Protein AF-A0A4V1EBM3-F1 (afdb_monomer_lite)

Structure (mmCIF, N/CA/C/O backbone):
data_AF-A0A4V1EBM3-F1
#
_entry.id   AF-A0A4V1EBM3-F1
#
loop_
_atom_site.group_PDB
_atom_site.id
_atom_site.type_symbol
_atom_site.label_atom_id
_atom_site.label_alt_id
_atom_site.label_comp_id
_atom_site.label_asym_id
_atom_site.label_entity_id
_atom_site.label_seq_id
_atom_site.pdbx_PDB_ins_code
_atom_site.Cartn_x
_atom_site.Cartn_y
_atom_site.Cartn_z
_atom_site.occupancy
_atom_site.B_iso_or_equiv
_atom_site.auth_seq_id
_atom_site.auth_comp_id
_atom_site.auth_asym_id
_atom_site.auth_atom_id
_atom_site.pdbx_PDB_model_num
ATOM 1 N N . MET A 1 1 ? -5.631 36.445 -12.577 1.00 35.22 1 MET A N 1
ATOM 2 C CA . MET A 1 1 ? -4.523 35.536 -12.930 1.00 35.22 1 MET A CA 1
ATOM 3 C C . MET A 1 1 ? -4.305 34.665 -11.713 1.00 35.22 1 MET A C 1
ATOM 5 O O . MET A 1 1 ? -3.799 35.158 -10.720 1.00 35.22 1 MET A O 1
ATOM 9 N N . THR A 1 2 ? -4.861 33.460 -11.722 1.00 35.38 2 THR A N 1
ATOM 10 C CA . THR A 1 2 ? -4.747 32.502 -10.617 1.00 35.38 2 THR A CA 1
ATOM 11 C C . THR A 1 2 ? -3.622 31.545 -10.972 1.00 35.38 2 THR A C 1
ATOM 13 O O . THR A 1 2 ? -3.759 30.773 -11.918 1.00 35.38 2 THR A O 1
ATOM 16 N N . GLU A 1 3 ? -2.495 31.657 -10.275 1.00 31.78 3 GLU A N 1
ATOM 17 C CA . GLU A 1 3 ? -1.414 30.677 -10.344 1.00 31.78 3 GLU A CA 1
ATOM 18 C C . GLU A 1 3 ? -1.913 29.368 -9.724 1.00 31.78 3 GLU A C 1
ATOM 20 O O . GLU A 1 3 ? -2.211 29.294 -8.532 1.00 31.78 3 GLU A O 1
ATOM 25 N N . SER A 1 4 ? -2.069 28.347 -10.564 1.00 32.84 4 SER A N 1
ATOM 26 C CA . SER A 1 4 ? -2.266 26.968 -10.139 1.00 32.84 4 SER A CA 1
ATOM 27 C C . SER A 1 4 ? -0.922 26.434 -9.657 1.00 32.84 4 SER A C 1
ATOM 29 O O . SER A 1 4 ? -0.071 26.071 -10.464 1.00 32.84 4 SER A O 1
ATOM 31 N N . THR A 1 5 ? -0.709 26.409 -8.344 1.00 36.19 5 THR A N 1
ATOM 32 C CA . THR A 1 5 ? 0.414 25.678 -7.751 1.00 36.19 5 THR A CA 1
ATOM 33 C C . THR A 1 5 ? 0.133 24.186 -7.901 1.00 36.19 5 THR A C 1
ATOM 35 O O . THR A 1 5 ? -0.632 23.613 -7.129 1.00 36.19 5 THR A O 1
ATOM 38 N N . GLU A 1 6 ? 0.720 23.563 -8.921 1.00 35.03 6 GLU A N 1
ATOM 39 C CA . GLU A 1 6 ? 0.758 22.109 -9.070 1.00 35.03 6 GLU A CA 1
ATOM 40 C C . GLU A 1 6 ? 1.472 21.509 -7.850 1.00 35.03 6 GLU A C 1
ATOM 42 O O . GLU A 1 6 ? 2.692 21.610 -7.702 1.00 35.03 6 GLU A O 1
ATOM 47 N N . HIS A 1 7 ? 0.708 20.907 -6.939 1.00 30.59 7 HIS A N 1
ATOM 48 C CA . HIS A 1 7 ? 1.253 20.182 -5.798 1.00 30.59 7 HIS A CA 1
ATOM 49 C C . HIS A 1 7 ? 1.741 18.814 -6.285 1.00 30.59 7 HIS A C 1
ATOM 51 O O . HIS A 1 7 ? 1.058 17.798 -6.198 1.00 30.59 7 HIS A O 1
ATOM 57 N N . ARG A 1 8 ? 2.932 18.798 -6.886 1.00 33.31 8 ARG A N 1
ATOM 58 C CA . ARG A 1 8 ? 3.624 17.569 -7.271 1.00 33.31 8 ARG A CA 1
ATOM 59 C C . ARG A 1 8 ? 4.015 16.840 -5.988 1.00 33.31 8 ARG A C 1
ATOM 61 O O . ARG A 1 8 ? 4.963 17.249 -5.322 1.00 33.31 8 ARG A O 1
ATOM 68 N N . THR A 1 9 ? 3.293 15.776 -5.635 1.00 33.78 9 THR A N 1
ATOM 69 C CA . THR A 1 9 ? 3.742 14.836 -4.601 1.00 33.78 9 THR A CA 1
ATOM 70 C C . THR A 1 9 ? 5.147 14.386 -5.004 1.00 33.78 9 THR A C 1
ATOM 72 O O . THR A 1 9 ? 5.300 13.878 -6.120 1.00 33.78 9 THR A O 1
ATOM 75 N N . PRO A 1 10 ? 6.192 14.648 -4.201 1.00 34.31 10 PRO A N 1
ATOM 76 C CA . PRO A 1 10 ? 7.534 14.270 -4.595 1.00 34.31 10 PRO A CA 1
ATOM 77 C C . PRO A 1 10 ? 7.555 12.748 -4.707 1.00 34.31 10 PRO A C 1
ATOM 79 O O . PRO A 1 10 ? 7.222 12.043 -3.753 1.00 34.31 10 PRO A O 1
ATOM 82 N N . ASP A 1 11 ? 7.885 12.251 -5.900 1.00 45.09 11 ASP A N 1
ATOM 83 C CA . ASP A 1 11 ? 8.313 10.868 -6.074 1.00 45.09 11 ASP A CA 1
ATOM 84 C C . ASP A 1 11 ? 9.342 10.589 -4.978 1.00 45.09 11 ASP A C 1
ATOM 86 O O . ASP A 1 11 ? 10.300 11.345 -4.823 1.00 45.09 11 ASP A O 1
ATOM 90 N N . PHE A 1 12 ? 9.128 9.542 -4.188 1.00 42.47 12 PHE A N 1
ATOM 91 C CA . PHE A 1 12 ? 10.127 9.092 -3.230 1.00 42.47 12 PHE A CA 1
ATOM 92 C C . PHE A 1 12 ? 11.393 8.717 -4.015 1.00 42.47 12 PHE A C 1
ATOM 94 O O . PHE A 1 12 ? 11.423 7.671 -4.669 1.00 42.47 12 PHE A O 1
ATOM 101 N N . ASP A 1 13 ? 12.421 9.572 -3.980 1.00 46.97 13 ASP A N 1
ATOM 102 C CA . ASP A 1 13 ? 13.752 9.236 -4.478 1.00 46.97 13 ASP A CA 1
ATOM 103 C C . ASP A 1 13 ? 14.539 8.595 -3.321 1.00 46.97 13 ASP A C 1
ATOM 105 O O . ASP A 1 13 ? 14.845 9.262 -2.329 1.00 46.97 13 ASP A O 1
ATOM 109 N N . PRO A 1 14 ? 14.908 7.303 -3.413 1.00 42.62 14 PRO A N 1
ATOM 110 C CA . PRO A 1 14 ? 15.717 6.634 -2.395 1.00 42.62 14 PRO A CA 1
ATOM 111 C C . PRO A 1 14 ? 17.020 7.387 -2.067 1.00 42.62 14 PRO A C 1
ATOM 113 O O . PRO A 1 14 ? 17.526 7.293 -0.945 1.00 42.62 14 PRO A O 1
ATOM 116 N N . ARG A 1 15 ? 17.549 8.168 -3.021 1.00 43.34 15 ARG A N 1
ATOM 117 C CA . ARG A 1 15 ? 18.764 8.975 -2.852 1.00 43.34 15 ARG A CA 1
ATOM 118 C C . ARG A 1 15 ? 18.598 10.085 -1.818 1.00 43.34 15 ARG A C 1
ATOM 120 O O . ARG A 1 15 ? 19.556 10.363 -1.099 1.00 43.34 15 ARG A O 1
ATOM 127 N N . ASP A 1 16 ? 17.399 10.649 -1.685 1.00 41.16 16 ASP A N 1
ATOM 128 C CA . ASP A 1 16 ? 17.104 11.727 -0.728 1.00 41.16 16 ASP A CA 1
ATOM 129 C C . ASP A 1 16 ? 17.154 11.240 0.729 1.00 41.16 16 ASP A C 1
ATOM 131 O O . ASP A 1 16 ? 17.244 12.028 1.670 1.00 41.16 16 ASP A O 1
ATOM 135 N N . HIS A 1 17 ? 17.167 9.919 0.919 1.00 45.06 17 HIS A N 1
ATOM 136 C CA . HIS A 1 17 ? 17.216 9.258 2.218 1.00 45.06 17 HIS A CA 1
ATOM 137 C C . HIS A 1 17 ? 18.487 8.420 2.424 1.00 45.06 17 HIS A C 1
ATOM 139 O O . HIS A 1 17 ? 18.540 7.590 3.331 1.00 45.06 17 HIS A O 1
ATOM 145 N N . GLY A 1 18 ? 19.518 8.617 1.594 1.00 33.41 18 GLY A N 1
ATOM 146 C CA . GLY A 1 18 ? 20.789 7.896 1.714 1.00 33.41 18 GLY A CA 1
ATOM 147 C C . GLY A 1 18 ? 20.692 6.400 1.394 1.00 33.41 18 GLY A C 1
ATOM 148 O O . GLY A 1 18 ? 21.555 5.627 1.811 1.00 33.41 18 GLY A O 1
ATOM 149 N N . LEU A 1 19 ? 19.651 5.980 0.668 1.00 39.72 19 LEU A N 1
ATOM 150 C CA . LEU A 1 19 ? 19.482 4.605 0.211 1.00 39.72 19 LEU A CA 1
ATOM 151 C C . LEU A 1 19 ? 20.099 4.455 -1.185 1.00 39.72 19 LEU A C 1
ATOM 153 O O . LEU A 1 19 ? 19.812 5.234 -2.094 1.00 39.72 19 LEU A O 1
ATOM 157 N N . ASP A 1 20 ? 20.947 3.440 -1.370 1.00 38.22 20 ASP A N 1
ATOM 158 C CA . ASP A 1 20 ? 21.508 3.134 -2.688 1.00 38.22 20 ASP A CA 1
ATOM 159 C C . ASP A 1 20 ? 20.405 2.543 -3.592 1.00 38.22 20 ASP A C 1
ATOM 161 O O . ASP A 1 20 ? 19.864 1.476 -3.282 1.00 38.22 20 ASP A O 1
ATOM 165 N N . PRO A 1 21 ? 20.074 3.171 -4.735 1.00 40.41 21 PRO A N 1
ATOM 166 C CA . PRO A 1 21 ? 19.082 2.639 -5.669 1.00 40.41 21 PRO A CA 1
ATOM 167 C C . PRO A 1 21 ? 19.464 1.265 -6.253 1.00 40.41 21 PRO A C 1
ATOM 169 O O . PRO A 1 21 ? 18.625 0.591 -6.845 1.00 40.41 21 PRO A O 1
ATOM 172 N N . ARG A 1 22 ? 20.719 0.816 -6.103 1.00 38.47 22 ARG A N 1
ATOM 173 C CA . ARG A 1 22 ? 21.172 -0.525 -6.509 1.00 38.47 22 ARG A CA 1
ATOM 174 C C . ARG A 1 22 ? 20.824 -1.618 -5.500 1.00 38.47 22 ARG A C 1
ATOM 176 O O . ARG A 1 22 ? 20.730 -2.774 -5.899 1.00 38.47 22 ARG A O 1
ATOM 183 N N . THR A 1 23 ? 20.637 -1.287 -4.221 1.00 36.38 23 THR A N 1
ATOM 184 C CA . THR A 1 23 ? 20.303 -2.264 -3.163 1.00 36.38 23 THR A CA 1
ATOM 185 C C . THR A 1 23 ? 18.799 -2.439 -2.961 1.00 36.38 23 THR A C 1
ATOM 187 O O . THR A 1 23 ? 18.385 -3.307 -2.200 1.00 36.38 23 THR A O 1
ATOM 190 N N . THR A 1 24 ? 17.984 -1.656 -3.671 1.00 39.97 24 THR A N 1
ATOM 191 C CA . THR A 1 24 ? 16.515 -1.753 -3.724 1.00 39.97 24 THR A CA 1
ATOM 192 C C . THR A 1 24 ? 16.013 -2.645 -4.866 1.00 39.97 24 THR A C 1
ATOM 194 O O . THR A 1 24 ? 14.821 -2.912 -4.966 1.00 39.97 24 THR A O 1
ATOM 197 N N . LEU A 1 25 ? 16.905 -3.160 -5.715 1.00 42.12 25 LEU A N 1
ATOM 198 C CA . LEU A 1 25 ? 16.546 -4.015 -6.844 1.00 42.12 25 LEU A CA 1
ATOM 199 C C . LEU A 1 25 ? 16.706 -5.491 -6.467 1.00 42.12 25 LEU A C 1
ATOM 201 O O . LEU A 1 25 ? 17.788 -6.065 -6.593 1.00 42.12 25 LEU A O 1
ATOM 205 N N . ALA A 1 26 ? 15.618 -6.138 -6.050 1.00 34.72 26 ALA A N 1
ATOM 206 C CA . ALA A 1 26 ? 15.574 -7.595 -6.046 1.00 34.72 26 ALA A CA 1
ATOM 207 C C . ALA A 1 26 ? 15.566 -8.099 -7.503 1.00 34.72 26 ALA A C 1
ATOM 209 O O . ALA A 1 26 ? 14.772 -7.660 -8.336 1.00 34.72 26 ALA A O 1
ATOM 210 N N . ARG A 1 27 ? 16.487 -9.008 -7.839 1.00 31.69 27 ARG A N 1
ATOM 211 C CA . ARG A 1 27 ? 16.556 -9.642 -9.161 1.00 31.69 27 ARG A CA 1
ATOM 212 C C . ARG A 1 27 ? 15.586 -10.821 -9.186 1.00 31.69 27 ARG A C 1
ATOM 214 O O . ARG A 1 27 ? 15.844 -11.807 -8.504 1.00 31.69 27 ARG A O 1
ATOM 221 N N . VAL A 1 28 ? 14.534 -10.748 -10.001 1.00 37.38 28 VAL A N 1
ATOM 222 C CA . VAL A 1 28 ? 13.603 -11.870 -10.219 1.00 37.38 28 VAL A CA 1
ATOM 223 C C . VAL A 1 28 ? 13.315 -12.032 -11.732 1.00 37.38 28 VAL A C 1
ATOM 225 O O . VAL A 1 28 ? 13.319 -11.024 -12.466 1.00 37.38 28 VAL A O 1
ATOM 228 N N . PRO A 1 29 ? 13.244 -13.270 -12.272 1.00 32.34 29 PRO A N 1
ATOM 229 C CA . PRO A 1 29 ? 13.107 -13.509 -13.703 1.00 32.34 29 PRO A CA 1
ATOM 230 C C . PRO A 1 29 ? 11.635 -13.585 -14.138 1.00 32.34 29 PRO A C 1
ATOM 232 O O . PRO A 1 29 ? 10.973 -14.592 -13.926 1.00 32.34 29 PRO A O 1
ATOM 235 N N . GLY A 1 30 ? 11.177 -12.561 -14.859 1.00 38.47 30 GLY A N 1
ATOM 236 C CA . GLY A 1 30 ? 9.880 -12.526 -15.536 1.00 38.47 30 GLY A CA 1
ATOM 237 C C . GLY A 1 30 ? 9.564 -11.106 -16.008 1.00 38.47 30 GLY A C 1
ATOM 238 O O . GLY A 1 30 ? 9.965 -10.140 -15.364 1.00 38.47 30 GLY A O 1
ATOM 239 N N . ALA A 1 31 ? 8.896 -10.947 -17.152 1.00 42.00 31 ALA A N 1
ATOM 240 C CA . ALA A 1 31 ? 8.490 -9.634 -17.676 1.00 42.00 31 ALA A CA 1
ATOM 241 C C . ALA A 1 31 ? 7.273 -9.032 -16.937 1.00 42.00 31 ALA A C 1
ATOM 243 O O . ALA A 1 31 ? 6.829 -7.940 -17.284 1.00 42.00 31 ALA A O 1
ATOM 244 N N . GLU A 1 32 ? 6.758 -9.733 -15.923 1.00 51.25 32 GLU A N 1
ATOM 245 C CA . GLU A 1 32 ? 5.542 -9.387 -15.177 1.00 51.25 32 GLU A CA 1
ATOM 246 C C . GLU A 1 32 ? 5.819 -8.913 -13.741 1.00 51.25 32 GLU A C 1
ATOM 248 O O . GLU A 1 32 ? 4.913 -8.430 -13.070 1.00 51.25 32 GLU A O 1
ATOM 253 N N . GLU A 1 33 ? 7.067 -8.985 -13.269 1.00 55.19 33 GLU A N 1
ATOM 254 C CA . GLU A 1 33 ? 7.418 -8.582 -11.906 1.00 55.19 33 GLU A CA 1
ATOM 255 C C . GLU A 1 33 ? 7.930 -7.144 -11.854 1.00 55.19 33 GLU A C 1
ATOM 257 O O . GLU A 1 33 ? 8.817 -6.718 -12.610 1.00 55.19 33 GLU A O 1
ATOM 262 N N . CYS A 1 34 ? 7.361 -6.375 -10.930 1.00 62.81 34 CYS A N 1
ATOM 263 C CA . CYS A 1 34 ? 7.757 -5.002 -10.710 1.00 62.81 34 CYS A CA 1
ATOM 264 C C . CYS A 1 34 ? 9.197 -4.909 -10.202 1.00 62.81 34 CYS A C 1
ATOM 266 O O . CYS A 1 34 ? 9.570 -5.529 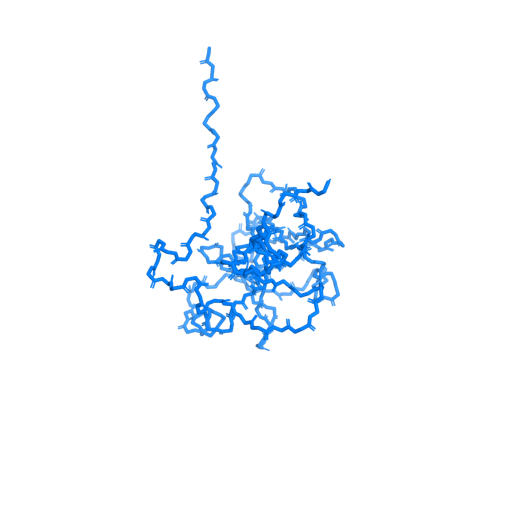-9.213 1.00 62.81 34 CYS A O 1
ATOM 268 N N . ARG A 1 35 ? 10.004 -4.071 -10.858 1.00 62.50 35 ARG A N 1
ATOM 269 C CA . ARG A 1 35 ? 11.392 -3.778 -10.458 1.00 62.50 35 ARG A CA 1
ATOM 270 C C . ARG A 1 35 ? 11.583 -2.363 -9.923 1.00 62.50 35 ARG A C 1
ATOM 272 O O . ARG A 1 35 ? 12.707 -1.966 -9.641 1.00 62.50 35 ARG A O 1
ATOM 279 N N . ARG A 1 36 ? 10.508 -1.577 -9.847 1.00 69.75 36 ARG A N 1
ATOM 280 C CA . ARG A 1 36 ? 10.512 -0.277 -9.174 1.00 69.75 36 ARG A CA 1
ATOM 281 C C . ARG A 1 36 ? 10.141 -0.507 -7.712 1.00 69.75 36 ARG A C 1
ATOM 283 O O . ARG A 1 36 ? 9.324 -1.374 -7.430 1.00 69.75 36 ARG A O 1
ATOM 290 N N . THR A 1 37 ? 10.727 0.284 -6.825 1.00 69.25 37 THR A N 1
ATOM 291 C CA . THR A 1 37 ? 10.376 0.334 -5.395 1.00 69.25 37 THR A CA 1
ATOM 292 C C . THR A 1 37 ? 9.895 1.724 -4.987 1.00 69.25 37 THR A C 1
ATOM 294 O O . THR A 1 37 ? 9.942 2.086 -3.813 1.00 69.25 37 THR A O 1
ATOM 297 N N . SER A 1 38 ? 9.516 2.547 -5.968 1.00 73.75 38 SER A N 1
ATOM 298 C CA . SER A 1 38 ? 8.803 3.797 -5.724 1.00 73.75 38 SER A CA 1
ATOM 299 C C . SER A 1 38 ? 7.367 3.492 -5.263 1.00 73.75 38 SER A C 1
ATOM 301 O O . SER A 1 38 ? 6.868 2.394 -5.510 1.00 73.75 38 SER A O 1
ATOM 303 N N . PRO A 1 39 ? 6.678 4.437 -4.607 1.00 80.69 39 PRO A N 1
ATOM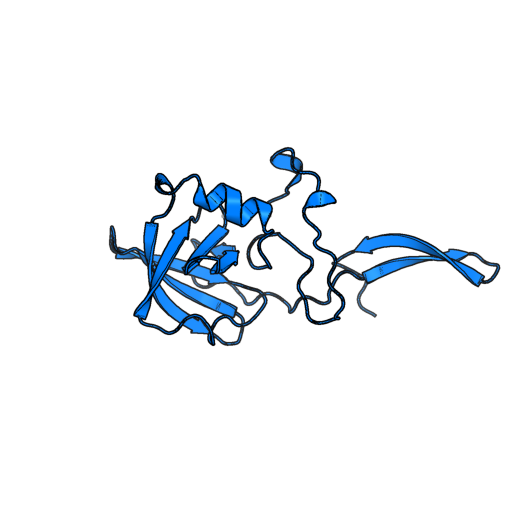 304 C CA . PRO A 1 39 ? 5.297 4.270 -4.176 1.00 80.69 39 PRO A CA 1
ATOM 305 C C . PRO A 1 39 ? 4.377 3.715 -5.269 1.00 80.69 39 PRO A C 1
ATOM 307 O O . PRO A 1 39 ? 4.401 4.185 -6.408 1.00 80.69 39 PRO A O 1
ATOM 310 N N . GLY A 1 40 ? 3.548 2.731 -4.910 1.00 81.06 40 GLY A N 1
ATOM 311 C CA . GLY A 1 40 ? 2.629 2.069 -5.845 1.00 81.06 40 GLY A CA 1
ATOM 312 C C . GLY A 1 40 ? 3.255 0.927 -6.650 1.00 81.06 40 GLY A C 1
ATOM 313 O O . GLY A 1 40 ? 2.681 0.497 -7.650 1.00 81.06 40 GLY A O 1
ATOM 314 N N . HIS A 1 41 ? 4.407 0.432 -6.205 1.00 83.88 41 HIS A N 1
ATOM 315 C CA . HIS A 1 41 ? 5.110 -0.724 -6.749 1.00 83.88 41 HIS A CA 1
ATOM 316 C C . HIS A 1 41 ? 5.438 -1.756 -5.657 1.00 83.88 41 HIS A C 1
ATOM 318 O O . HIS A 1 41 ? 5.030 -1.613 -4.507 1.00 83.88 41 HIS A O 1
ATOM 324 N N . GLU A 1 42 ? 6.201 -2.794 -5.993 1.00 81.69 42 GLU A N 1
ATOM 325 C CA . GLU A 1 42 ? 6.674 -3.757 -4.999 1.00 81.69 42 GLU A CA 1
ATOM 326 C C . GLU A 1 42 ? 7.531 -3.087 -3.919 1.00 81.69 42 GLU A C 1
ATOM 328 O O . GLU A 1 42 ? 8.431 -2.288 -4.198 1.00 81.69 42 GLU A O 1
ATOM 333 N N . ILE A 1 43 ? 7.259 -3.435 -2.662 1.00 80.06 43 ILE A N 1
ATOM 334 C CA . ILE A 1 43 ? 8.048 -2.951 -1.533 1.00 80.06 43 ILE A CA 1
ATOM 335 C C . ILE A 1 43 ? 9.293 -3.820 -1.366 1.00 80.06 43 ILE A C 1
ATOM 337 O O . ILE A 1 43 ? 9.226 -5.050 -1.353 1.00 80.06 43 ILE A O 1
ATOM 341 N N . HIS A 1 44 ? 10.459 -3.199 -1.187 1.00 80.25 44 HIS A N 1
ATOM 342 C CA . HIS A 1 44 ? 11.671 -3.969 -0.938 1.00 80.25 44 HIS A CA 1
ATOM 343 C C . HIS A 1 44 ? 11.606 -4.653 0.439 1.00 80.25 44 HIS A C 1
ATOM 345 O O . HIS A 1 44 ? 11.220 -4.033 1.431 1.00 80.25 44 HIS A O 1
ATOM 351 N N . PHE A 1 45 ? 12.060 -5.905 0.554 1.00 79.19 45 PHE A N 1
ATOM 352 C CA . PHE A 1 45 ? 11.955 -6.674 1.807 1.00 79.19 45 PHE A CA 1
ATOM 353 C C . PHE A 1 45 ? 12.643 -5.992 3.007 1.00 79.19 45 PHE A C 1
ATOM 355 O O . PHE A 1 45 ? 12.175 -6.104 4.141 1.00 79.19 45 PHE A O 1
ATOM 362 N N . ILE A 1 46 ? 13.734 -5.250 2.773 1.00 79.69 46 ILE A N 1
ATOM 363 C CA . ILE A 1 46 ? 14.400 -4.454 3.819 1.00 79.69 46 ILE A CA 1
ATOM 364 C C . ILE A 1 46 ? 13.493 -3.306 4.282 1.00 79.69 46 ILE A C 1
ATOM 366 O O . ILE A 1 46 ? 13.384 -3.079 5.484 1.00 79.69 46 ILE A O 1
ATOM 370 N N . GLN A 1 47 ? 12.809 -2.618 3.359 1.00 80.31 47 GLN A N 1
ATOM 371 C CA . GLN A 1 47 ? 11.864 -1.547 3.698 1.00 80.31 47 GLN A CA 1
ATOM 372 C C . GLN A 1 47 ? 10.692 -2.107 4.509 1.00 80.31 47 GLN A C 1
ATOM 374 O O . GLN A 1 47 ? 10.397 -1.589 5.582 1.00 80.31 47 GLN A O 1
ATOM 379 N N . ALA A 1 48 ? 10.096 -3.218 4.064 1.00 82.38 48 ALA A N 1
ATOM 380 C CA . ALA A 1 48 ? 9.023 -3.891 4.797 1.00 82.38 48 ALA A CA 1
ATOM 381 C C . ALA A 1 48 ? 9.460 -4.291 6.219 1.00 82.38 48 ALA A C 1
ATOM 383 O O . ALA A 1 48 ? 8.727 -4.078 7.185 1.00 82.38 48 ALA A O 1
ATOM 384 N N . ARG A 1 49 ? 10.688 -4.807 6.373 1.00 84.06 49 ARG A N 1
ATOM 385 C CA . ARG A 1 49 ? 11.255 -5.146 7.686 1.00 84.06 49 ARG A CA 1
ATOM 386 C C . ARG A 1 49 ? 11.434 -3.919 8.580 1.00 84.06 49 ARG A C 1
ATOM 388 O O . ARG A 1 49 ? 11.109 -4.003 9.760 1.00 84.06 49 ARG A O 1
ATOM 395 N N . LEU A 1 50 ? 11.956 -2.814 8.048 1.00 82.88 50 LEU A N 1
ATOM 396 C CA . LEU A 1 50 ? 12.150 -1.572 8.804 1.00 82.88 50 LEU A CA 1
ATOM 397 C C . LEU A 1 50 ? 10.812 -0.970 9.249 1.00 82.88 50 LEU A C 1
ATOM 399 O O . LEU A 1 50 ? 10.689 -0.543 10.392 1.00 82.88 50 LEU A O 1
ATOM 403 N N . LEU A 1 51 ? 9.783 -1.005 8.399 1.00 82.38 51 LEU A N 1
ATOM 404 C CA . LEU A 1 51 ? 8.442 -0.544 8.770 1.00 82.38 51 LEU A CA 1
ATOM 405 C C . LEU A 1 51 ? 7.825 -1.368 9.906 1.00 82.38 51 LEU A C 1
ATOM 407 O O . LEU A 1 51 ? 7.150 -0.814 10.772 1.00 82.38 51 LEU A O 1
ATOM 411 N N . GLY A 1 52 ? 8.098 -2.674 9.942 1.00 79.94 52 GLY A N 1
ATOM 412 C CA . GLY A 1 52 ? 7.676 -3.547 11.040 1.00 79.94 52 GLY A CA 1
ATOM 413 C C . GLY A 1 52 ? 8.342 -3.234 12.388 1.00 79.94 52 GLY A C 1
ATOM 414 O O . GLY A 1 52 ? 7.863 -3.700 13.416 1.00 79.94 52 GLY A O 1
ATOM 415 N N . GLN A 1 53 ? 9.426 -2.448 12.409 1.00 83.69 53 GLN A N 1
ATOM 416 C CA . GLN A 1 53 ? 10.087 -2.002 13.645 1.00 83.69 53 GLN A CA 1
ATOM 417 C C . GLN A 1 53 ? 9.477 -0.721 14.230 1.00 83.69 53 GLN A C 1
ATOM 419 O O . GLN A 1 53 ? 9.829 -0.353 15.348 1.00 83.69 53 GLN A O 1
ATOM 424 N N . HIS A 1 54 ? 8.569 -0.066 13.500 1.00 79.88 54 HIS A N 1
ATOM 425 C CA . HIS A 1 54 ? 7.942 1.202 13.878 1.00 79.88 54 HIS A CA 1
ATOM 426 C C . HIS A 1 54 ? 6.408 1.082 13.936 1.00 79.88 54 HIS A C 1
ATOM 428 O O . HIS A 1 54 ? 5.714 1.728 13.140 1.00 79.88 54 HIS A O 1
ATOM 434 N N . PRO A 1 55 ? 5.857 0.236 14.832 1.00 80.38 55 PRO A N 1
ATOM 435 C CA . PRO A 1 55 ? 4.415 0.006 14.942 1.00 80.38 55 PRO A CA 1
ATOM 436 C C . PRO A 1 55 ? 3.627 1.294 15.230 1.00 80.38 55 PRO A C 1
ATOM 438 O O . PRO A 1 55 ? 2.492 1.426 14.792 1.00 80.38 55 PRO A O 1
ATOM 441 N N . GLU A 1 56 ? 4.237 2.277 15.893 1.00 81.50 56 GLU A N 1
ATOM 442 C CA . GLU A 1 56 ? 3.622 3.555 16.265 1.00 81.50 56 GLU A CA 1
ATOM 443 C C . GLU A 1 56 ? 3.255 4.461 15.081 1.00 81.50 56 GLU A C 1
ATOM 445 O O . GLU A 1 56 ? 2.557 5.455 15.259 1.00 81.50 56 GLU A O 1
ATOM 450 N N . ARG A 1 57 ? 3.753 4.159 13.876 1.00 81.94 57 ARG A N 1
ATOM 451 C CA . ARG A 1 57 ? 3.502 4.956 12.663 1.00 81.94 57 ARG A CA 1
ATOM 452 C C . ARG A 1 57 ? 2.358 4.415 11.809 1.00 81.94 57 ARG A C 1
ATOM 454 O O . ARG A 1 57 ? 2.048 4.995 10.768 1.00 81.94 57 ARG A O 1
ATOM 461 N N . TRP A 1 58 ? 1.792 3.283 12.208 1.00 91.12 58 TRP A N 1
ATOM 462 C CA . TRP A 1 58 ? 0.699 2.630 11.514 1.00 91.12 58 TRP A CA 1
ATOM 463 C C . TRP A 1 58 ? -0.636 3.122 12.062 1.00 91.12 58 TRP A C 1
ATOM 465 O O . TRP A 1 58 ? -0.817 3.235 13.270 1.00 91.12 58 TRP A O 1
ATOM 475 N N . GLN A 1 59 ? -1.563 3.412 11.158 1.00 94.62 59 GLN A N 1
ATOM 476 C CA . GLN A 1 59 ? -2.928 3.801 11.486 1.00 94.62 59 GLN A CA 1
ATOM 477 C C . GLN A 1 59 ? -3.869 2.696 11.029 1.00 94.62 59 GLN A C 1
ATOM 479 O O . GLN A 1 59 ? -3.797 2.263 9.876 1.00 94.62 59 GLN A O 1
ATOM 484 N N . ASP A 1 60 ? -4.742 2.234 11.917 1.00 96.69 60 ASP A N 1
ATOM 485 C CA . ASP A 1 60 ? -5.720 1.213 11.564 1.00 96.69 60 ASP A CA 1
ATOM 486 C C . ASP A 1 60 ? -6.739 1.782 10.574 1.00 96.69 60 ASP A C 1
ATOM 488 O O . ASP A 1 60 ? -7.227 2.907 10.719 1.00 96.69 60 ASP A O 1
ATOM 492 N N . ALA A 1 61 ? -7.068 0.999 9.553 1.00 97.00 61 ALA A N 1
ATOM 493 C CA . ALA A 1 61 ? -7.975 1.407 8.498 1.00 97.00 61 ALA A CA 1
ATOM 494 C C . ALA A 1 61 ? -8.774 0.220 7.952 1.00 97.00 61 ALA A C 1
ATOM 496 O O . ALA A 1 61 ? -8.487 -0.949 8.217 1.00 97.00 61 ALA A O 1
ATOM 497 N N . VAL A 1 62 ? -9.781 0.533 7.144 1.00 97.62 62 VAL A N 1
ATOM 498 C CA . VAL A 1 62 ? -10.576 -0.448 6.409 1.00 97.62 62 VAL A CA 1
ATOM 499 C C . VAL A 1 62 ? -10.569 -0.120 4.924 1.00 97.62 62 VAL A C 1
ATOM 501 O O . VAL A 1 62 ? -10.704 1.043 4.534 1.00 97.62 62 VAL A O 1
ATOM 504 N N . ILE A 1 63 ? -10.428 -1.144 4.086 1.00 97.75 63 ILE A N 1
ATOM 505 C CA . ILE A 1 63 ? -10.588 -1.009 2.637 1.00 97.75 63 ILE A CA 1
ATOM 506 C C . ILE A 1 63 ? -12.058 -0.734 2.323 1.00 97.75 63 ILE A C 1
ATOM 508 O O . ILE A 1 63 ? -12.940 -1.486 2.728 1.00 97.75 63 ILE A O 1
ATOM 512 N N . THR A 1 64 ? -12.338 0.328 1.574 1.00 97.44 64 THR A N 1
ATOM 513 C CA . THR A 1 64 ? -13.675 0.596 1.023 1.00 97.44 64 THR A CA 1
ATOM 514 C C . THR A 1 64 ? -13.795 0.139 -0.423 1.00 97.44 64 THR A C 1
ATOM 516 O O . THR A 1 64 ? -14.885 -0.225 -0.851 1.00 97.44 64 THR A O 1
ATOM 519 N N . GLU A 1 65 ? -12.691 0.133 -1.169 1.00 96.94 65 GLU A N 1
ATOM 520 C CA . GLU A 1 65 ? -12.653 -0.301 -2.565 1.00 96.94 65 GLU A CA 1
ATOM 521 C C . GLU A 1 65 ? -11.244 -0.766 -2.946 1.00 96.94 65 GLU A C 1
ATOM 523 O O . GLU A 1 65 ? -10.260 -0.120 -2.577 1.00 96.94 65 GLU A O 1
ATOM 528 N N . ALA A 1 66 ? -11.164 -1.848 -3.721 1.00 96.44 66 ALA A N 1
ATOM 529 C CA . ALA A 1 66 ? -9.961 -2.276 -4.421 1.00 96.44 66 ALA A CA 1
ATOM 530 C C . ALA A 1 66 ? -10.337 -2.652 -5.856 1.00 96.44 66 ALA A C 1
ATOM 532 O O . ALA A 1 66 ? -11.146 -3.552 -6.075 1.00 96.44 66 ALA A O 1
ATOM 533 N N . ALA A 1 67 ? -9.799 -1.917 -6.822 1.00 94.31 67 ALA A N 1
ATOM 534 C CA . ALA A 1 67 ? -10.133 -2.058 -8.231 1.00 94.31 67 ALA A CA 1
ATOM 535 C C . ALA A 1 67 ? -9.072 -2.872 -8.984 1.00 94.31 67 ALA A C 1
ATOM 537 O O . ALA A 1 67 ? -7.890 -2.864 -8.639 1.00 94.31 67 ALA A O 1
ATOM 538 N N . GLU A 1 68 ? -9.490 -3.512 -10.079 1.00 91.50 68 GLU A N 1
ATOM 539 C CA . GLU A 1 68 ? -8.611 -4.310 -10.951 1.00 91.50 68 GLU A CA 1
ATOM 540 C C . GLU A 1 68 ? -7.521 -3.494 -11.657 1.00 91.50 68 GLU A C 1
ATOM 542 O O . GLU A 1 68 ? -6.514 -4.026 -12.123 1.00 91.50 68 GLU A O 1
ATOM 547 N N . ASP A 1 69 ? -7.710 -2.179 -11.743 1.00 87.81 69 ASP A N 1
ATOM 548 C CA . ASP A 1 69 ? -6.710 -1.242 -12.252 1.00 87.81 69 ASP A CA 1
ATOM 549 C C . ASP A 1 69 ? -5.696 -0.799 -11.180 1.00 87.81 69 ASP A C 1
ATOM 551 O O . ASP A 1 69 ? -4.855 0.062 -11.441 1.00 87.81 69 ASP A O 1
ATOM 555 N N . GLY A 1 70 ? -5.767 -1.401 -9.987 1.00 90.81 70 GLY A N 1
ATOM 556 C CA . GLY A 1 70 ? -4.853 -1.178 -8.875 1.00 90.81 70 GLY A CA 1
ATOM 557 C C . GLY A 1 70 ? -5.175 0.049 -8.023 1.00 90.81 70 GLY A C 1
ATOM 558 O O . GLY A 1 70 ? -4.434 0.353 -7.084 1.00 90.81 70 GLY A O 1
ATOM 559 N N . ARG A 1 71 ? -6.277 0.760 -8.295 1.00 94.56 71 ARG A N 1
ATOM 560 C CA . ARG A 1 71 ? -6.767 1.804 -7.388 1.00 94.56 71 ARG A CA 1
ATOM 561 C C . ARG A 1 71 ? -7.313 1.199 -6.101 1.00 94.56 71 ARG A C 1
ATOM 563 O O . ARG A 1 71 ? -7.983 0.169 -6.099 1.00 94.56 71 ARG A O 1
ATOM 570 N N . LEU A 1 72 ? -7.049 1.893 -5.005 1.00 95.75 72 LEU A N 1
ATOM 571 C CA . LEU A 1 72 ?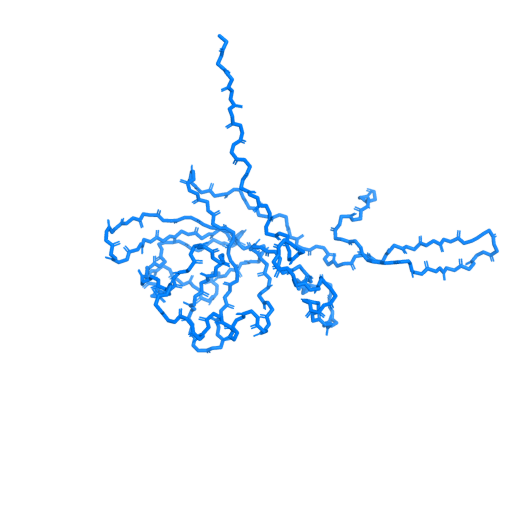 -7.486 1.551 -3.663 1.00 95.75 72 LEU A CA 1
ATOM 572 C C . LEU A 1 72 ? -8.130 2.771 -3.014 1.00 95.75 72 LEU A C 1
ATOM 574 O O . LEU A 1 72 ? -7.678 3.907 -3.189 1.00 95.75 72 LEU A O 1
ATOM 578 N N . SER A 1 73 ? -9.148 2.537 -2.197 1.00 96.62 73 SER A N 1
ATOM 579 C CA . SER A 1 73 ? -9.598 3.530 -1.230 1.00 96.62 73 SER A CA 1
ATOM 580 C C . SER A 1 73 ? -9.987 2.876 0.080 1.00 96.62 73 SER A C 1
ATOM 582 O O . SER A 1 73 ? -10.374 1.705 0.121 1.00 96.62 73 SER A O 1
ATOM 584 N N . GLY A 1 74 ? -9.903 3.648 1.153 1.00 96.50 74 GLY A N 1
ATOM 585 C CA . GLY A 1 74 ? -10.305 3.199 2.471 1.00 96.50 74 GLY A CA 1
ATOM 586 C C . GLY A 1 74 ? -10.605 4.348 3.411 1.00 96.50 74 GLY A C 1
ATOM 587 O O . GLY A 1 74 ? -10.586 5.520 3.029 1.00 96.50 74 GLY A O 1
ATOM 588 N N . ARG A 1 75 ? -10.906 3.987 4.655 1.00 96.50 75 ARG A N 1
ATOM 589 C CA . ARG A 1 75 ? -11.141 4.926 5.755 1.00 96.50 75 ARG A CA 1
ATOM 590 C C . ARG A 1 75 ? -10.281 4.550 6.943 1.00 96.50 75 ARG A C 1
ATOM 592 O O . ARG A 1 75 ? -10.187 3.367 7.268 1.00 96.50 75 ARG A O 1
ATOM 599 N N . LEU A 1 76 ? -9.653 5.541 7.563 1.00 95.56 76 LEU A N 1
ATOM 600 C CA . LEU A 1 76 ? -9.008 5.376 8.860 1.00 95.56 76 LEU A CA 1
ATOM 601 C C . LEU A 1 76 ? -10.078 5.063 9.910 1.00 95.56 76 LEU A C 1
ATOM 603 O O . LEU A 1 76 ? -11.177 5.616 9.861 1.00 95.56 76 LEU A O 1
ATOM 607 N N . LEU A 1 77 ? -9.777 4.162 10.845 1.00 95.12 77 LEU A N 1
ATOM 608 C CA . LEU A 1 77 ? -10.691 3.854 11.950 1.00 95.12 77 LEU A CA 1
ATOM 609 C C . LEU A 1 77 ? -10.743 5.000 12.963 1.00 95.12 77 LEU A C 1
ATOM 611 O O . LEU A 1 77 ? -11.792 5.271 13.546 1.00 95.12 77 LEU A O 1
ATOM 615 N N . GLU A 1 78 ? -9.617 5.682 13.155 1.00 91.94 78 GLU A N 1
ATOM 616 C CA . GLU A 1 78 ? -9.551 6.907 13.938 1.00 91.94 78 GLU A CA 1
ATOM 617 C C . GLU A 1 78 ? -9.879 8.113 13.050 1.00 91.94 78 GLU A C 1
ATOM 619 O O . GLU A 1 78 ? -9.380 8.235 11.934 1.00 91.94 78 GLU A O 1
ATOM 624 N N . GLY A 1 79 ? -10.763 8.997 13.520 1.00 89.56 79 GLY A N 1
ATOM 625 C CA . GLY A 1 79 ? -11.129 10.232 12.812 1.00 89.56 79 GLY A CA 1
ATOM 626 C C . GLY A 1 79 ? -12.002 10.054 11.564 1.00 89.56 79 GLY A C 1
ATOM 627 O O . GLY A 1 79 ? -12.560 11.037 11.085 1.00 89.56 79 GLY A O 1
ATOM 628 N N . ASP A 1 80 ? -12.177 8.819 11.085 1.00 88.81 80 ASP A N 1
ATOM 629 C CA . ASP A 1 80 ? -13.029 8.467 9.946 1.00 88.81 80 ASP A CA 1
ATOM 630 C C . ASP A 1 80 ? -12.604 9.090 8.601 1.00 88.81 80 ASP A C 1
ATOM 632 O O . ASP A 1 80 ? -13.391 9.222 7.657 1.00 88.81 80 ASP A O 1
ATOM 636 N N . GLU A 1 81 ? -11.336 9.488 8.508 1.00 93.31 81 GLU A N 1
ATOM 637 C CA . GLU A 1 81 ? -10.780 10.154 7.339 1.00 93.31 81 GLU A CA 1
ATOM 638 C C . GLU A 1 81 ? -10.637 9.184 6.163 1.00 93.31 81 GLU A C 1
ATOM 640 O O . GLU A 1 81 ? -10.193 8.040 6.305 1.00 93.31 81 GLU A O 1
ATOM 645 N N . ARG A 1 82 ? -11.014 9.649 4.971 1.00 94.25 82 ARG A N 1
ATOM 646 C CA . ARG A 1 82 ? -10.900 8.870 3.741 1.00 94.25 82 ARG A CA 1
ATOM 647 C C . ARG A 1 82 ? -9.505 9.014 3.147 1.00 94.25 82 ARG A C 1
ATOM 649 O O . ARG A 1 82 ? -8.981 10.117 3.059 1.00 94.25 82 ARG A O 1
ATOM 656 N N . TRP A 1 83 ? -8.962 7.912 2.649 1.00 92.75 83 TRP A N 1
ATOM 657 C CA . TRP A 1 83 ? -7.713 7.897 1.899 1.00 92.75 83 TRP A CA 1
ATOM 658 C C . TRP A 1 83 ? -7.898 7.215 0.546 1.00 92.75 83 TRP A C 1
ATOM 660 O O . TRP A 1 83 ? -8.769 6.357 0.358 1.00 92.75 83 TRP A O 1
ATOM 670 N N . TRP A 1 84 ? -7.042 7.592 -0.399 1.00 94.62 84 TRP A N 1
ATOM 671 C CA . TRP A 1 84 ? -6.959 6.975 -1.714 1.00 94.62 84 TRP A CA 1
ATOM 672 C C . TRP A 1 84 ? -5.523 6.603 -2.024 1.00 94.62 84 TRP A C 1
ATOM 674 O O . TRP A 1 84 ? -4.585 7.258 -1.570 1.00 94.62 84 TRP A O 1
ATOM 684 N N . GLY A 1 85 ? -5.352 5.568 -2.833 1.00 89.88 85 GLY A N 1
ATOM 685 C CA . GLY A 1 85 ? -4.043 5.168 -3.296 1.00 89.88 85 GLY A CA 1
ATOM 686 C C . GLY A 1 85 ? -4.093 4.354 -4.574 1.00 89.88 85 GLY A C 1
ATOM 687 O O . GLY A 1 85 ? -5.161 3.982 -5.058 1.00 89.88 85 GLY A O 1
ATOM 688 N N . VAL A 1 86 ? -2.923 4.107 -5.147 1.00 90.19 86 VAL A N 1
ATOM 689 C CA . VAL A 1 86 ? -2.783 3.263 -6.331 1.00 90.19 86 VAL A CA 1
ATOM 690 C C . VAL A 1 86 ? -1.554 2.377 -6.228 1.00 90.19 86 VAL A C 1
ATOM 692 O O . VAL A 1 86 ? -0.492 2.803 -5.762 1.00 90.19 86 VAL A O 1
ATOM 695 N N . HIS A 1 87 ? -1.722 1.147 -6.689 1.00 88.06 87 HIS A N 1
ATOM 696 C CA . HIS A 1 87 ? -0.674 0.189 -6.983 1.00 88.06 87 HIS A CA 1
ATOM 697 C C . HIS A 1 87 ? -0.719 -0.140 -8.481 1.00 88.06 87 HIS A C 1
ATOM 699 O O . HIS A 1 87 ? -1.775 -0.102 -9.100 1.00 88.06 87 HIS A O 1
ATOM 705 N N . HIS A 1 88 ? 0.420 -0.418 -9.107 1.00 83.50 88 HIS A N 1
ATOM 706 C CA . HIS A 1 88 ? 0.468 -0.684 -10.552 1.00 83.50 88 HIS A CA 1
ATOM 707 C C . HIS A 1 88 ? -0.094 -2.062 -10.952 1.00 83.50 88 HIS A C 1
ATOM 709 O O . HIS A 1 88 ? -0.313 -2.318 -12.139 1.00 83.50 88 HIS A O 1
ATOM 715 N N . ALA A 1 89 ? -0.254 -2.960 -9.980 1.00 84.50 89 ALA A N 1
ATOM 716 C CA . ALA A 1 89 ? -0.912 -4.250 -10.128 1.00 84.50 89 ALA A CA 1
ATOM 717 C C . ALA A 1 89 ? -2.201 -4.273 -9.300 1.00 84.50 89 ALA A C 1
ATOM 719 O O . ALA A 1 89 ? -2.277 -3.599 -8.267 1.00 84.50 89 ALA A O 1
ATOM 720 N N . SER A 1 90 ? -3.182 -5.065 -9.745 1.00 89.06 90 SER A N 1
ATOM 721 C CA . SER A 1 90 ? -4.408 -5.319 -8.984 1.00 89.06 90 SER A CA 1
ATOM 722 C C . SER A 1 90 ? -4.052 -5.923 -7.629 1.00 89.06 90 SER A C 1
ATOM 724 O O . SER A 1 90 ? -3.241 -6.843 -7.545 1.00 89.06 90 SER A O 1
ATOM 726 N N . LEU A 1 91 ? -4.662 -5.385 -6.578 1.00 90.44 91 LEU A N 1
ATOM 727 C CA . LEU A 1 91 ? -4.614 -5.951 -5.231 1.00 90.44 91 LEU A CA 1
ATOM 728 C C . LEU A 1 91 ? -5.995 -6.475 -4.807 1.00 90.44 91 LEU A C 1
ATOM 730 O O . LEU A 1 91 ? -6.177 -6.817 -3.643 1.00 90.44 91 LEU A O 1
ATOM 734 N N . ALA A 1 92 ? -6.966 -6.535 -5.727 1.00 91.56 92 ALA A N 1
ATOM 735 C CA . ALA A 1 92 ? -8.346 -6.932 -5.438 1.00 91.56 92 ALA A CA 1
ATOM 736 C C . ALA A 1 92 ? -8.460 -8.388 -4.944 1.00 91.56 92 ALA A C 1
ATOM 738 O O . ALA A 1 92 ? -9.310 -8.686 -4.107 1.00 91.56 92 ALA A O 1
ATOM 739 N N . ASP A 1 93 ? -7.553 -9.265 -5.385 1.00 88.62 93 ASP A N 1
ATOM 740 C CA . ASP A 1 93 ? -7.464 -10.654 -4.911 1.00 88.62 93 ASP A CA 1
ATOM 741 C C . ASP A 1 93 ? -6.987 -10.761 -3.451 1.00 88.62 93 ASP A C 1
ATOM 743 O O . ASP A 1 93 ? -7.275 -11.740 -2.762 1.00 88.62 93 ASP A O 1
ATOM 747 N N . GLU A 1 94 ? -6.251 -9.757 -2.967 1.00 89.44 94 GLU A N 1
ATOM 748 C CA . GLU A 1 94 ? -5.716 -9.712 -1.602 1.00 89.44 94 GLU A CA 1
ATOM 749 C C . GLU A 1 94 ? -6.583 -8.865 -0.662 1.00 89.44 94 GLU A C 1
ATOM 751 O O . GLU A 1 94 ? -6.635 -9.109 0.544 1.00 89.44 94 GLU A O 1
ATOM 756 N N . LEU A 1 95 ? -7.252 -7.849 -1.209 1.00 94.06 95 LEU A N 1
ATOM 757 C CA . LEU A 1 95 ? -7.954 -6.810 -0.470 1.00 94.06 95 LEU A CA 1
ATOM 758 C C . LEU A 1 95 ? -9.399 -6.715 -0.944 1.00 94.06 95 LEU A C 1
ATOM 760 O O . LEU A 1 95 ? -9.702 -6.130 -1.978 1.00 94.06 95 LEU A O 1
ATOM 764 N N . SER A 1 96 ? -10.315 -7.240 -0.137 1.00 94.50 96 SER A N 1
ATOM 765 C CA . SER A 1 96 ? -11.751 -7.046 -0.343 1.00 94.50 96 SER A CA 1
ATOM 766 C C . SER A 1 96 ? -12.263 -5.816 0.418 1.00 94.50 96 SER A C 1
ATOM 768 O O . SER A 1 96 ? -11.726 -5.488 1.480 1.00 94.50 96 SER A O 1
ATOM 770 N N . PRO A 1 97 ? -13.337 -5.151 -0.045 1.00 96.81 97 PRO A N 1
ATOM 771 C CA . PRO A 1 97 ? -14.042 -4.161 0.764 1.00 96.81 97 PRO A CA 1
ATOM 772 C C . PRO A 1 97 ? -14.412 -4.723 2.145 1.00 96.81 97 PRO A C 1
ATOM 774 O O . PRO A 1 97 ? -14.925 -5.835 2.259 1.00 96.81 97 PRO A O 1
ATOM 777 N N . GLY A 1 98 ? -14.136 -3.956 3.197 1.00 97.12 98 GLY A N 1
ATOM 778 C CA . GLY A 1 98 ? -14.266 -4.380 4.591 1.00 97.12 98 GLY A CA 1
ATOM 779 C C . GLY A 1 98 ? -13.014 -5.038 5.180 1.00 97.12 98 GLY A C 1
ATOM 780 O O . GLY A 1 98 ? -12.983 -5.261 6.389 1.00 97.12 98 GLY A O 1
ATOM 781 N N . ALA A 1 99 ? -11.978 -5.326 4.381 1.00 96.31 99 ALA A N 1
ATOM 782 C CA . ALA A 1 99 ? -10.732 -5.889 4.892 1.00 96.31 99 ALA A CA 1
ATOM 783 C C . ALA A 1 99 ? -10.026 -4.892 5.832 1.00 96.31 99 ALA A C 1
ATOM 785 O O . ALA A 1 99 ? -9.830 -3.731 5.445 1.00 96.31 99 ALA A O 1
ATOM 786 N N . PRO A 1 100 ? -9.638 -5.318 7.049 1.00 97.06 100 PRO A N 1
ATOM 787 C CA . PRO A 1 100 ? -8.827 -4.499 7.932 1.00 97.06 100 PRO A CA 1
ATOM 788 C C . PRO A 1 100 ? -7.398 -4.435 7.397 1.00 97.06 100 PRO A C 1
ATOM 790 O O . PRO A 1 100 ? -6.826 -5.444 6.988 1.00 97.06 1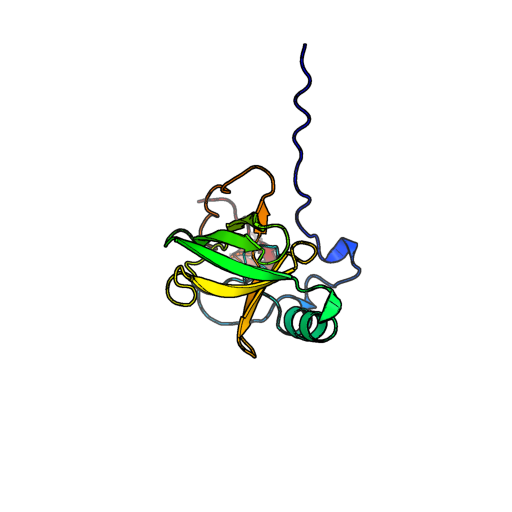00 PRO A O 1
ATOM 793 N N . VAL A 1 101 ? -6.818 -3.244 7.429 1.00 96.50 101 VAL A N 1
ATOM 794 C CA . VAL A 1 101 ? -5.419 -2.999 7.077 1.00 96.50 101 VAL A CA 1
ATOM 795 C C . VAL A 1 101 ? -4.837 -2.000 8.062 1.00 96.50 101 VAL A C 1
ATOM 797 O O . VAL A 1 101 ? -5.570 -1.301 8.761 1.00 96.50 101 VAL A O 1
ATOM 800 N N . GLN A 1 102 ? -3.516 -1.884 8.088 1.00 95.81 102 GLN A N 1
ATOM 801 C CA . GLN A 1 102 ? -2.884 -0.706 8.672 1.00 95.81 102 GLN A CA 1
ATOM 802 C C . GLN A 1 102 ? -2.222 0.101 7.568 1.00 95.81 102 GLN A C 1
ATOM 804 O O . GLN A 1 102 ? -1.632 -0.464 6.648 1.00 95.81 102 GLN A O 1
ATOM 809 N N . VAL A 1 103 ? -2.307 1.423 7.644 1.00 92.56 103 VAL A N 1
ATOM 810 C CA . VAL A 1 103 ? -1.724 2.325 6.652 1.00 92.56 103 VAL A CA 1
ATOM 811 C C . VAL A 1 103 ? -0.635 3.179 7.279 1.00 92.56 103 VAL A C 1
ATOM 813 O O . VAL A 1 103 ? -0.748 3.643 8.412 1.00 92.56 103 VAL A O 1
ATOM 816 N N . ASN A 1 104 ? 0.430 3.412 6.523 1.00 88.75 104 ASN A N 1
ATOM 817 C CA . ASN A 1 104 ? 1.475 4.361 6.862 1.00 88.75 104 ASN A CA 1
ATOM 818 C C . ASN A 1 104 ? 1.669 5.296 5.664 1.00 88.75 104 ASN A C 1
ATOM 820 O O . ASN A 1 104 ? 2.476 5.042 4.766 1.00 88.75 104 ASN A O 1
ATOM 824 N N . ILE A 1 105 ? 0.885 6.378 5.650 1.00 83.19 105 ILE A N 1
ATOM 825 C CA . ILE A 1 105 ? 0.830 7.337 4.537 1.00 83.19 105 ILE A CA 1
ATOM 826 C C . ILE A 1 105 ? 2.211 7.957 4.283 1.00 83.19 105 ILE A C 1
ATOM 828 O O . ILE A 1 105 ? 2.651 8.031 3.138 1.00 83.19 105 ILE A O 1
ATOM 832 N N . GLY A 1 106 ? 2.945 8.303 5.348 1.00 79.88 106 GLY A N 1
ATOM 833 C CA . GLY A 1 106 ? 4.273 8.920 5.252 1.00 79.88 106 GLY A CA 1
ATOM 834 C C . GLY A 1 106 ? 5.348 8.033 4.615 1.00 79.88 106 GLY A C 1
ATOM 835 O O . GLY A 1 106 ? 6.368 8.544 4.167 1.00 79.88 106 GLY A O 1
ATOM 836 N N . THR A 1 107 ? 5.129 6.717 4.547 1.00 79.19 107 THR A N 1
ATOM 837 C CA . THR A 1 107 ? 6.051 5.765 3.900 1.00 79.19 107 THR A CA 1
ATOM 838 C C . THR A 1 107 ? 5.427 5.041 2.715 1.00 79.19 107 THR A C 1
ATOM 840 O O . THR A 1 107 ? 6.050 4.140 2.156 1.00 79.19 107 THR A O 1
ATOM 843 N N . SER A 1 108 ? 4.219 5.444 2.299 1.00 88.62 108 SER A N 1
ATOM 844 C CA . SER A 1 108 ? 3.529 4.839 1.160 1.00 88.62 108 SER A CA 1
ATOM 845 C C . SER A 1 108 ? 3.377 3.324 1.305 1.00 88.62 108 SER A C 1
ATOM 847 O O . SER A 1 108 ? 3.674 2.577 0.373 1.00 88.62 108 SER A O 1
ATOM 849 N N . ALA A 1 109 ? 2.957 2.859 2.484 1.00 90.00 109 ALA A N 1
ATOM 850 C CA . ALA A 1 109 ? 2.822 1.438 2.783 1.00 90.00 109 ALA A CA 1
ATOM 851 C C . ALA A 1 109 ? 1.459 1.084 3.384 1.00 90.00 109 ALA A C 1
ATOM 853 O O . ALA A 1 109 ? 0.893 1.841 4.176 1.00 90.00 109 ALA A O 1
ATOM 854 N N . ILE A 1 110 ? 0.978 -0.109 3.037 1.00 93.06 110 ILE A N 1
ATOM 855 C CA . ILE A 1 110 ? -0.141 -0.777 3.696 1.00 93.06 110 ILE A CA 1
ATOM 856 C C . ILE A 1 110 ? 0.320 -2.134 4.229 1.00 93.06 110 ILE A C 1
ATOM 858 O O . ILE A 1 110 ? 1.005 -2.895 3.541 1.00 93.06 110 ILE A O 1
ATOM 862 N N . PHE A 1 111 ? -0.038 -2.425 5.470 1.00 93.19 111 PHE A N 1
ATOM 863 C CA . PHE A 1 111 ? 0.117 -3.726 6.092 1.00 93.19 111 PHE A CA 1
ATOM 864 C C . PHE A 1 111 ? -1.198 -4.480 5.924 1.00 93.19 111 PHE A C 1
ATOM 866 O O . PHE A 1 111 ? -2.240 -4.028 6.401 1.00 93.19 111 PHE A O 1
ATOM 873 N N . VAL A 1 112 ? -1.136 -5.615 5.234 1.00 91.12 112 VAL A N 1
ATOM 874 C CA . VAL A 1 112 ? -2.287 -6.484 4.966 1.00 91.12 112 VAL A CA 1
ATOM 875 C C . VAL A 1 112 ? -2.317 -7.629 5.975 1.00 91.12 112 VAL A C 1
ATOM 877 O O . VAL A 1 112 ? -3.328 -7.879 6.623 1.00 91.12 112 VAL A O 1
ATOM 880 N N . ALA A 1 113 ? -1.179 -8.301 6.146 1.00 85.88 113 ALA A N 1
ATOM 881 C CA . ALA A 1 113 ? -0.992 -9.400 7.087 1.00 85.88 113 ALA A CA 1
ATOM 882 C C . ALA A 1 113 ? 0.510 -9.599 7.378 1.00 85.88 113 ALA A C 1
ATOM 884 O O . ALA A 1 113 ? 1.358 -8.995 6.710 1.00 85.88 113 ALA A O 1
ATOM 885 N N . PRO A 1 114 ? 0.898 -10.464 8.338 1.00 80.81 114 PRO A N 1
ATOM 886 C CA . PRO A 1 114 ? 2.302 -10.797 8.565 1.00 80.81 114 PRO A CA 1
ATOM 887 C C . PRO A 1 114 ? 3.007 -11.256 7.278 1.00 80.81 114 PRO A C 1
ATOM 889 O O . PRO A 1 114 ? 2.603 -12.226 6.645 1.00 80.81 114 PRO A O 1
ATOM 892 N N . GLY A 1 115 ? 4.070 -10.547 6.887 1.00 77.12 115 GLY A N 1
ATOM 893 C CA . GLY A 1 115 ? 4.804 -10.805 5.640 1.00 77.12 115 GLY A CA 1
ATOM 894 C C . GLY A 1 115 ? 4.151 -10.240 4.369 1.00 77.12 115 GLY A C 1
ATOM 895 O O . GLY A 1 115 ? 4.760 -10.308 3.306 1.00 77.12 115 GLY A O 1
ATOM 896 N N . GLN A 1 116 ? 2.964 -9.640 4.472 1.00 85.75 116 GLN A N 1
ATOM 897 C CA . GLN A 1 116 ? 2.226 -9.022 3.371 1.00 85.75 116 GLN A CA 1
ATOM 898 C C . GLN A 1 116 ? 2.129 -7.512 3.595 1.00 85.75 116 GLN A C 1
ATOM 900 O O . GLN A 1 116 ? 1.124 -6.981 4.068 1.00 85.75 116 GLN A O 1
ATOM 905 N N . VAL A 1 117 ? 3.216 -6.820 3.264 1.00 89.00 117 VAL A N 1
ATOM 906 C CA . VAL A 1 117 ? 3.229 -5.361 3.125 1.00 89.00 117 VAL A CA 1
ATOM 907 C C . VAL A 1 117 ? 3.187 -5.044 1.635 1.00 89.00 117 VAL A C 1
ATOM 909 O O . VAL A 1 117 ? 3.851 -5.714 0.842 1.00 89.00 117 VAL A O 1
ATOM 912 N N . ARG A 1 118 ? 2.404 -4.041 1.245 1.00 91.06 118 ARG A N 1
ATOM 913 C CA . ARG A 1 118 ? 2.372 -3.509 -0.125 1.00 91.06 118 ARG A CA 1
ATOM 914 C C . ARG A 1 118 ? 2.745 -2.037 -0.090 1.00 91.06 118 ARG A C 1
ATOM 916 O O . ARG A 1 118 ? 2.375 -1.339 0.856 1.00 91.06 118 ARG A O 1
ATOM 923 N N . SER A 1 119 ? 3.470 -1.557 -1.100 1.00 89.00 119 SER A N 1
ATOM 924 C CA . SER A 1 119 ? 3.618 -0.113 -1.267 1.00 89.00 119 SER A CA 1
ATOM 925 C C . SER A 1 119 ? 2.421 0.436 -2.033 1.00 89.00 119 SER A C 1
ATOM 927 O O . SER A 1 119 ? 1.941 -0.178 -2.974 1.00 89.00 119 SER A O 1
ATOM 929 N N . VAL A 1 120 ? 1.923 1.600 -1.638 1.00 88.88 120 VAL A N 1
ATOM 930 C CA . VAL A 1 120 ? 0.783 2.265 -2.268 1.00 88.88 120 VAL A CA 1
ATOM 931 C C . VAL A 1 120 ? 1.131 3.729 -2.430 1.00 88.88 120 VAL A C 1
ATOM 933 O O . VAL A 1 120 ? 1.527 4.382 -1.468 1.00 88.88 120 VAL A O 1
ATOM 936 N N . ARG A 1 121 ? 0.958 4.268 -3.637 1.00 88.81 121 ARG A N 1
ATOM 937 C CA . ARG A 1 121 ? 1.081 5.708 -3.862 1.00 88.81 121 ARG A CA 1
ATOM 938 C C . ARG A 1 121 ? -0.196 6.378 -3.384 1.00 88.81 121 ARG A C 1
ATOM 940 O O . ARG A 1 121 ? -1.211 6.297 -4.074 1.00 88.81 121 ARG A O 1
ATOM 947 N N . PHE A 1 122 ? -0.152 6.995 -2.208 1.00 85.12 122 PHE A N 1
ATOM 948 C CA . PHE A 1 122 ? -1.299 7.707 -1.653 1.00 85.12 122 PHE A CA 1
ATOM 949 C C . PHE A 1 122 ? -1.578 9.018 -2.392 1.00 85.12 122 PHE A C 1
ATOM 951 O O . PHE A 1 122 ? -0.682 9.633 -2.971 1.00 85.12 122 PHE A O 1
ATOM 958 N N . SER A 1 123 ? -2.839 9.434 -2.349 1.00 85.38 123 SER A N 1
ATOM 959 C CA . SER A 1 123 ? -3.335 10.701 -2.876 1.00 85.38 123 SER A CA 1
ATOM 960 C C . SER A 1 123 ? -4.208 11.373 -1.821 1.00 85.38 123 SER A C 1
ATOM 962 O O . SER A 1 123 ? -5.084 10.729 -1.242 1.00 85.38 123 SER A O 1
ATOM 964 N N . THR A 1 124 ? -3.972 12.662 -1.581 1.00 73.69 124 THR A N 1
ATOM 965 C CA . THR A 1 124 ? -4.779 13.511 -0.688 1.00 73.69 124 THR A CA 1
ATOM 966 C C . THR A 1 124 ? -5.912 14.223 -1.419 1.00 73.69 124 THR A C 1
ATOM 968 O O . THR A 1 124 ? -6.858 14.683 -0.789 1.00 73.69 124 THR A O 1
ATOM 971 N N . ASP A 1 125 ? -5.846 14.279 -2.749 1.00 77.94 125 ASP A N 1
ATOM 972 C CA . ASP A 1 125 ? -6.708 15.140 -3.567 1.00 77.94 125 ASP A CA 1
ATOM 973 C C . ASP A 1 125 ? -7.906 14.381 -4.164 1.00 77.94 125 ASP A C 1
ATOM 975 O O . ASP A 1 125 ? -8.660 14.915 -4.978 1.00 77.94 125 ASP A O 1
ATOM 979 N N . GLY A 1 126 ? -8.088 13.118 -3.764 1.00 83.31 126 GLY A N 1
ATOM 980 C CA . GLY A 1 126 ? -9.103 12.212 -4.295 1.00 83.31 126 GLY A CA 1
ATOM 981 C C . GLY A 1 126 ? -8.515 10.963 -4.963 1.00 83.31 126 GLY A C 1
ATOM 982 O O . GLY A 1 126 ? -7.313 10.695 -4.841 1.00 83.31 126 GLY A O 1
ATOM 983 N N . PRO A 1 127 ? -9.356 10.174 -5.663 1.00 85.62 127 PRO A N 1
ATOM 984 C CA . PRO A 1 127 ? -8.932 8.953 -6.338 1.00 85.62 127 PRO A CA 1
ATOM 985 C C . PRO A 1 127 ? -7.809 9.235 -7.347 1.00 85.62 127 PRO A C 1
ATOM 987 O O . PRO A 1 127 ? -8.006 10.052 -8.248 1.00 85.62 127 PRO A O 1
ATOM 990 N N . PRO A 1 128 ? -6.643 8.578 -7.234 1.00 83.75 128 PRO A N 1
ATOM 991 C CA . PRO A 1 128 ? -5.571 8.755 -8.200 1.00 83.75 128 PRO A CA 1
ATOM 992 C C . PRO A 1 128 ? -5.922 8.102 -9.539 1.00 83.75 128 PRO A C 1
ATOM 994 O O . PRO A 1 128 ? -6.630 7.094 -9.593 1.00 83.75 128 PRO A O 1
ATOM 997 N N . GLU A 1 129 ? -5.349 8.635 -10.616 1.00 84.25 129 GLU A N 1
ATOM 998 C CA . GLU A 1 129 ? -5.328 7.941 -11.903 1.00 84.25 129 GLU A CA 1
ATOM 999 C C . GLU A 1 129 ? -4.579 6.599 -11.785 1.00 84.25 129 GLU A C 1
ATOM 1001 O O . GLU A 1 129 ? -3.566 6.524 -11.066 1.00 84.25 129 GLU A O 1
ATOM 1006 N N . PRO A 1 130 ? -5.039 5.548 -12.493 1.00 85.06 130 PRO A N 1
ATOM 1007 C CA . PRO A 1 130 ? -4.331 4.278 -12.563 1.00 85.06 130 PRO A CA 1
ATOM 1008 C C . PRO A 1 130 ? -2.891 4.454 -13.047 1.00 85.06 130 PRO A C 1
ATOM 1010 O O . PRO A 1 130 ? -2.598 5.253 -13.941 1.00 85.06 130 PRO A O 1
ATOM 1013 N N . LEU A 1 131 ? -1.974 3.674 -12.476 1.00 76.12 131 LEU A N 1
ATOM 1014 C CA . LEU A 1 131 ? -0.598 3.642 -12.956 1.00 76.12 131 LEU A CA 1
ATOM 1015 C C . LEU A 1 131 ? -0.510 2.800 -14.230 1.00 76.12 131 LEU A C 1
ATOM 1017 O O . LEU A 1 131 ? -1.164 1.767 -14.374 1.00 76.12 131 LEU A O 1
ATOM 1021 N N . ASN A 1 132 ? 0.367 3.209 -15.147 1.00 70.56 132 ASN A N 1
ATOM 1022 C CA . ASN A 1 132 ? 0.742 2.351 -16.263 1.00 70.56 132 ASN A CA 1
ATOM 1023 C C . ASN A 1 132 ? 1.312 1.032 -15.725 1.00 70.56 132 ASN A C 1
ATOM 1025 O O . ASN A 1 132 ? 2.154 1.038 -14.822 1.00 70.56 132 ASN A O 1
ATOM 1029 N N . ARG A 1 133 ? 0.908 -0.097 -16.322 1.00 65.00 133 ARG A N 1
ATOM 1030 C CA . ARG A 1 133 ? 1.493 -1.401 -15.981 1.00 65.00 133 ARG A CA 1
ATOM 1031 C C . ARG A 1 133 ? 3.012 -1.336 -16.121 1.00 65.00 133 ARG A C 1
ATOM 1033 O O . ARG A 1 133 ? 3.532 -0.871 -17.140 1.00 65.00 133 ARG A O 1
ATOM 1040 N N . CYS A 1 134 ? 3.725 -1.830 -15.112 1.00 63.06 134 CYS A N 1
ATOM 1041 C CA . CYS A 1 134 ? 5.175 -1.939 -15.163 1.00 63.06 134 CYS A CA 1
ATOM 1042 C C . CYS A 1 134 ? 5.611 -2.755 -16.375 1.00 63.06 134 CYS A C 1
ATOM 1044 O O . CYS A 1 134 ? 5.292 -3.932 -16.485 1.00 63.06 134 CYS A O 1
ATOM 1046 N N . ARG A 1 135 ? 6.410 -2.145 -17.251 1.00 58.31 135 ARG A N 1
ATOM 1047 C CA . ARG A 1 135 ? 7.033 -2.827 -18.398 1.00 58.31 135 ARG A CA 1
ATOM 1048 C C . ARG A 1 135 ? 8.380 -3.476 -18.048 1.00 58.31 135 ARG A C 1
ATOM 1050 O O . ARG A 1 135 ? 9.166 -3.783 -18.942 1.00 58.31 135 ARG A O 1
ATOM 1057 N N . GLY A 1 136 ? 8.664 -3.637 -16.754 1.00 54.62 136 GLY A N 1
ATOM 1058 C CA . GLY A 1 136 ? 9.972 -4.039 -16.247 1.00 54.62 136 GLY A CA 1
ATOM 1059 C C . GLY A 1 136 ? 11.078 -3.016 -16.536 1.00 54.62 136 GLY A C 1
ATOM 1060 O O . GLY A 1 136 ? 10.862 -1.947 -17.106 1.00 54.62 136 GLY A O 1
ATOM 1061 N N . LEU A 1 137 ? 12.293 -3.353 -16.109 1.00 55.31 137 LEU A N 1
ATOM 1062 C CA . LEU A 1 137 ? 13.506 -2.615 -16.455 1.00 55.31 137 LEU A CA 1
ATOM 1063 C C . LEU A 1 137 ? 14.004 -3.077 -17.831 1.00 55.31 137 LEU A C 1
ATOM 1065 O O . LEU A 1 137 ? 14.337 -4.254 -17.989 1.00 55.31 137 LEU A O 1
ATOM 1069 N N . ARG A 1 138 ? 14.090 -2.163 -18.802 1.00 59.19 138 ARG A N 1
ATOM 1070 C CA . ARG A 1 138 ? 14.671 -2.414 -20.129 1.00 59.19 138 ARG A CA 1
ATOM 1071 C C . ARG A 1 138 ? 16.175 -2.120 -20.103 1.00 59.19 138 ARG A C 1
ATOM 1073 O O . ARG A 1 138 ? 16.556 -1.076 -19.574 1.00 59.19 138 ARG A O 1
ATOM 1080 N N . PRO A 1 139 ? 17.042 -2.997 -20.641 1.00 61.34 139 PRO A N 1
ATOM 1081 C CA . PRO A 1 139 ? 18.464 -2.695 -20.750 1.00 61.34 139 PRO A CA 1
ATOM 1082 C C . PRO A 1 139 ? 18.680 -1.516 -21.703 1.00 61.34 139 PRO A C 1
ATOM 1084 O O . PRO A 1 139 ? 18.079 -1.452 -22.774 1.00 61.34 139 PRO A O 1
ATOM 1087 N N . VAL A 1 140 ? 19.560 -0.594 -21.325 1.00 70.81 140 VAL A N 1
ATOM 1088 C CA . VAL A 1 140 ? 20.081 0.432 -22.230 1.00 70.81 140 VAL A CA 1
ATOM 1089 C C . VAL A 1 140 ? 21.220 -0.209 -23.014 1.00 70.81 140 VAL A C 1
ATOM 1091 O O . VAL A 1 140 ? 22.305 -0.433 -22.473 1.00 70.81 140 VAL A O 1
ATOM 1094 N N . ILE A 1 141 ? 20.937 -0.572 -24.265 1.00 80.25 141 ILE A N 1
ATOM 1095 C CA . ILE A 1 141 ? 21.881 -1.258 -25.150 1.00 80.25 141 ILE A CA 1
ATOM 1096 C C . ILE A 1 141 ? 22.567 -0.221 -26.039 1.00 80.25 141 ILE A C 1
ATOM 1098 O O . ILE A 1 141 ? 21.916 0.479 -26.812 1.00 80.25 141 ILE A O 1
ATOM 1102 N N . HIS A 1 142 ? 23.892 -0.155 -25.963 1.00 78.00 142 HIS A N 1
ATOM 1103 C CA . HIS A 1 142 ? 24.721 0.557 -26.926 1.00 78.00 142 HIS A CA 1
ATOM 1104 C C . HIS A 1 142 ? 25.297 -0.448 -27.915 1.00 78.00 142 HIS A C 1
ATOM 1106 O O . HIS A 1 142 ? 26.021 -1.364 -27.517 1.00 78.00 142 HIS A O 1
ATOM 1112 N N . ARG A 1 143 ? 24.985 -0.270 -29.201 1.00 89.81 143 ARG A N 1
ATOM 1113 C CA . ARG A 1 143 ? 25.540 -1.081 -30.284 1.00 89.81 143 ARG A CA 1
ATOM 1114 C C . ARG A 1 143 ? 26.672 -0.316 -30.968 1.00 89.81 143 ARG A C 1
ATOM 1116 O O . ARG A 1 143 ? 26.464 0.791 -31.463 1.00 89.81 143 ARG A O 1
ATOM 1123 N N . ALA A 1 144 ? 27.865 -0.894 -30.967 1.00 87.44 144 ALA A N 1
ATOM 1124 C CA . ALA A 1 144 ? 29.024 -0.360 -31.664 1.00 87.44 144 ALA A CA 1
ATOM 1125 C C . ALA A 1 144 ? 28.932 -0.631 -33.185 1.00 87.44 144 ALA A C 1
ATOM 1127 O O . ALA A 1 144 ? 28.175 -1.507 -33.612 1.00 87.44 144 ALA A O 1
ATOM 1128 N N . PRO A 1 145 ? 29.688 0.103 -34.027 1.00 87.69 145 PRO A N 1
ATOM 1129 C CA . PRO A 1 145 ? 29.657 -0.064 -35.486 1.00 87.69 145 PRO A CA 1
ATOM 1130 C C . PRO A 1 145 ? 30.061 -1.460 -35.983 1.00 87.69 145 PRO A C 1
ATOM 1132 O O . PRO A 1 145 ? 29.695 -1.845 -37.089 1.00 87.69 145 PRO A O 1
ATOM 1135 N N . ASP A 1 146 ? 30.806 -2.214 -35.175 1.00 91.12 146 ASP A N 1
ATOM 1136 C CA . ASP A 1 146 ? 31.216 -3.599 -35.436 1.00 91.12 146 ASP A CA 1
ATOM 1137 C C . ASP A 1 146 ? 30.130 -4.636 -35.076 1.00 91.12 146 ASP A C 1
ATOM 1139 O O . ASP A 1 146 ? 30.334 -5.834 -35.256 1.00 91.12 146 ASP A O 1
ATOM 1143 N N . GLY A 1 147 ? 28.974 -4.181 -34.580 1.00 87.19 147 GLY A N 1
ATOM 1144 C CA . GLY A 1 147 ? 27.862 -5.024 -34.150 1.00 87.19 147 GLY A CA 1
ATOM 1145 C C . GLY A 1 147 ? 27.923 -5.461 -32.685 1.00 87.19 147 GLY A C 1
ATOM 1146 O O . GLY A 1 147 ? 26.989 -6.119 -32.227 1.00 87.19 147 GLY A O 1
ATOM 1147 N N . THR A 1 148 ? 28.959 -5.083 -31.931 1.00 89.12 148 THR A N 1
ATOM 1148 C CA . THR A 1 148 ? 29.080 -5.425 -30.508 1.00 89.12 148 THR A CA 1
ATOM 1149 C C . THR A 1 148 ? 28.043 -4.673 -29.674 1.00 89.12 148 THR A C 1
ATOM 1151 O O . THR A 1 148 ? 27.915 -3.453 -29.775 1.00 89.12 148 THR A O 1
ATOM 1154 N N . GLU A 1 149 ? 27.321 -5.385 -28.809 1.00 89.81 149 GLU A N 1
ATOM 1155 C CA . GLU A 1 149 ? 26.349 -4.799 -27.882 1.00 89.81 149 GLU A CA 1
ATOM 1156 C C . GLU A 1 149 ? 26.909 -4.706 -26.462 1.00 89.81 149 GLU A C 1
ATOM 1158 O O . GLU A 1 149 ? 27.481 -5.658 -25.932 1.00 89.81 149 GLU A O 1
ATOM 1163 N N . THR A 1 150 ? 26.711 -3.555 -25.821 1.00 80.75 150 THR A N 1
ATOM 1164 C CA . THR A 1 150 ? 27.076 -3.321 -24.419 1.00 80.75 150 THR A CA 1
ATOM 1165 C C . THR A 1 150 ? 25.886 -2.764 -23.651 1.00 80.75 150 THR A C 1
ATOM 1167 O O . THR A 1 150 ? 25.177 -1.880 -24.128 1.00 80.75 150 THR A O 1
ATOM 1170 N N . ILE A 1 151 ? 25.651 -3.293 -22.451 1.00 74.12 151 ILE A N 1
ATOM 1171 C CA . ILE A 1 151 ? 24.580 -2.834 -21.562 1.00 74.12 151 ILE A CA 1
ATOM 1172 C C . ILE A 1 151 ? 25.186 -1.814 -20.597 1.00 74.12 151 ILE A C 1
ATOM 1174 O O . ILE A 1 151 ? 26.019 -2.176 -19.767 1.00 74.12 151 ILE A O 1
ATOM 1178 N N . SER A 1 152 ? 24.782 -0.547 -20.700 1.00 74.31 152 SER A N 1
ATOM 1179 C CA . SER A 1 152 ? 25.278 0.536 -19.829 1.00 74.31 152 SER A CA 1
ATOM 1180 C C . SER A 1 152 ? 24.436 0.733 -18.569 1.00 74.31 152 SER A C 1
ATOM 1182 O O . SER A 1 152 ? 24.876 1.357 -17.604 1.00 74.31 152 SER A O 1
ATOM 1184 N N . GLY A 1 153 ? 23.224 0.186 -18.560 1.00 60.44 153 GLY A N 1
ATOM 1185 C CA . GLY A 1 153 ? 22.293 0.304 -17.452 1.00 60.44 153 GLY A CA 1
ATOM 1186 C C . GLY A 1 153 ? 20.937 -0.291 -17.794 1.00 60.44 153 GLY A C 1
ATOM 1187 O O . GLY A 1 153 ? 20.776 -0.979 -18.801 1.00 60.44 153 GLY A O 1
ATOM 1188 N N . TYR A 1 154 ? 19.956 -0.011 -16.945 1.00 60.16 154 TYR 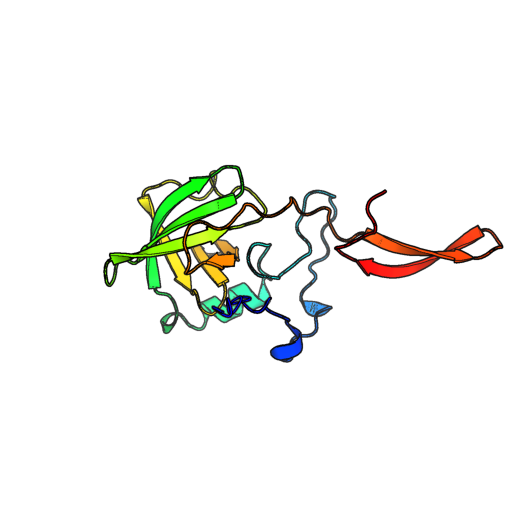A N 1
ATOM 1189 C CA . TYR A 1 154 ? 18.566 -0.365 -17.182 1.00 60.16 154 TYR A CA 1
ATOM 1190 C C . TYR A 1 154 ? 17.681 0.842 -16.888 1.00 60.16 154 TYR A C 1
ATOM 1192 O O . TYR A 1 154 ? 17.890 1.526 -15.888 1.00 60.16 154 TYR A O 1
ATOM 1200 N N . THR A 1 155 ? 16.694 1.092 -17.742 1.00 56.47 155 THR A N 1
ATOM 1201 C CA . THR A 1 155 ? 15.708 2.158 -17.564 1.00 56.47 155 THR A CA 1
ATOM 1202 C C . THR A 1 155 ? 14.315 1.564 -17.456 1.00 56.47 155 THR A C 1
ATOM 1204 O O . THR A 1 155 ? 13.992 0.560 -18.094 1.00 56.47 155 THR A O 1
ATOM 1207 N N . ALA A 1 156 ? 13.483 2.182 -16.629 1.00 51.94 156 ALA A N 1
ATOM 1208 C CA . ALA A 1 156 ? 12.069 1.863 -16.578 1.00 51.94 156 ALA A CA 1
ATOM 1209 C C . ALA A 1 156 ? 11.235 2.751 -17.522 1.00 51.94 156 ALA A C 1
ATOM 1211 O O . ALA A 1 156 ? 10.064 2.450 -17.743 1.00 51.94 156 ALA A O 1
ATOM 1212 N N . ASP A 1 157 ? 11.861 3.784 -18.090 1.00 51.97 157 ASP A N 1
ATOM 1213 C CA . ASP A 1 157 ? 11.362 4.648 -19.155 1.00 51.97 157 ASP A CA 1
ATOM 1214 C C . ASP A 1 157 ? 12.269 4.397 -20.368 1.00 51.97 157 ASP A C 1
ATOM 1216 O O . ASP A 1 157 ? 13.223 5.126 -20.645 1.00 51.97 157 ASP A O 1
ATOM 1220 N N . GLY A 1 158 ? 12.090 3.249 -21.020 1.00 40.22 158 GLY A N 1
ATOM 1221 C CA . GLY A 1 158 ? 12.699 3.052 -22.335 1.00 40.22 158 GLY A CA 1
ATOM 1222 C C . GLY A 1 158 ? 11.962 3.929 -23.348 1.00 40.22 158 GLY A C 1
ATOM 1223 O O . GLY A 1 158 ? 10.751 4.104 -23.175 1.00 40.22 158 GLY A O 1
ATOM 1224 N N . PRO A 1 159 ? 12.629 4.456 -24.395 1.00 33.84 159 PRO A N 1
ATOM 1225 C CA . PRO A 1 159 ? 11.897 5.033 -25.513 1.00 33.84 159 PRO A CA 1
ATOM 1226 C C . PRO A 1 159 ? 10.867 3.993 -25.963 1.00 33.84 159 PRO A C 1
ATOM 1228 O O . PRO A 1 159 ? 11.193 2.812 -26.123 1.00 33.84 159 PRO A O 1
ATOM 1231 N N . GLY A 1 160 ? 9.603 4.414 -26.028 1.00 38.47 160 GLY A N 1
ATOM 1232 C CA . GLY A 1 160 ? 8.590 3.628 -26.711 1.00 38.47 160 GLY A CA 1
ATOM 1233 C C . GLY A 1 160 ? 9.087 3.383 -28.128 1.00 38.47 160 GLY A C 1
ATOM 1234 O O . GLY A 1 160 ? 9.631 4.305 -28.738 1.00 38.47 1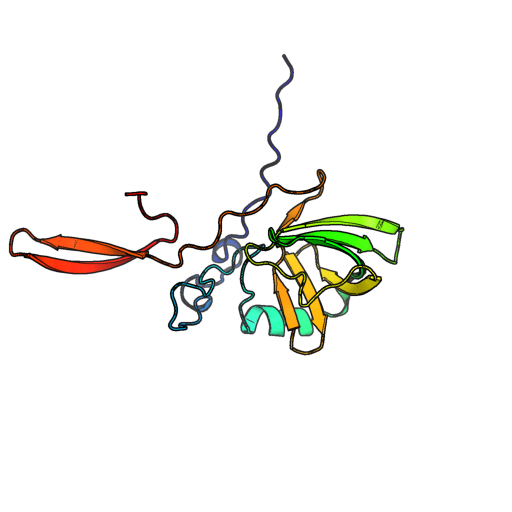60 GLY A O 1
ATOM 1235 N N . ASP A 1 161 ? 8.973 2.138 -28.580 1.00 35.53 161 ASP A N 1
ATOM 1236 C CA . ASP A 1 161 ? 9.108 1.827 -30.002 1.00 35.53 161 ASP A CA 1
ATOM 1237 C C . ASP A 1 161 ? 8.161 2.709 -30.832 1.00 35.53 161 ASP A C 1
ATOM 1239 O O . ASP A 1 161 ? 7.023 2.959 -30.353 1.00 35.53 161 ASP A O 1
#

Foldseek 3Di:
DDDDPPPPPDWPDCVVVVHDLVVQADDDDDQQAFRDCIFQHAPRPVRVVVVVVCPVQWFKWFWQDFDQLFKTKIFTPPPRDIKIWGHNGGCCVQHPGGQIWIDRQVQQWIHRDVVDIGGTGIDPVDYDDRDHRFSYWAFPWDADPVRDIDGPDTDSDDPDD

Sequence (161 aa):
MTESTEHRTPDFDPRDHGLDPRTTLARVPGAEECRRTSPGHEIHFIQARLLGQHPERWQDAVITEAAEDGRLSGRLLEGDERWWGVHHASLADELSPGAPVQVNIGTSAIFVAPGQVRSVRFSTDGPPEPLNRCRGLRPVIHRAPDGTETISGYTADGPGD

Secondary structure (DSSP, 8-state):
--------PPP--GGGGT--TTTS------TTS----STTSPPPHHHHHHHTT-GGG-EEEEEEEE-TTSEEEEEESSTT-EEEEE-SS--TTT--TT-EEEEEGGGTEEEEETTEEEE-EEESSSSPPPPPPP--PEEEEEEPTTS-EEEEEEESSPPP-

pLDDT: mean 73.5, std 21.7, range [30.59, 97.75]

Radius of gyration: 18.03 Å; chains: 1; bounding box: 46×49×52 Å